Protein AF-A0A3D5K6F4-F1 (afdb_monomer_lite)

Radius of gyration: 16.29 Å; chains: 1; bounding box: 34×34×50 Å

pLDDT: mean 78.28, std 10.24, range [53.12, 92.5]

Secondary structure (DSSP, 8-state):
-PPP---------TT--HHHHHHHHHHHTSTT-EEEE-----GGG-----GGGHHHHTTTT----EEEEPPP-----

Foldseek 3Di:
DDDDDDDDDDDDDPVDCPVVVVVLVVQLVDAPDKDWAFDDFDLVQQDPDDDPCSVVRRQPPGDRDDIGHHDDPPPDD

Structure (mmCIF, N/CA/C/O backbone):
data_AF-A0A3D5K6F4-F1
#
_entry.id   AF-A0A3D5K6F4-F1
#
loop_
_atom_site.group_PDB
_atom_site.id
_atom_site.type_symbol
_atom_site.label_atom_id
_atom_site.label_alt_id
_atom_site.label_comp_id
_atom_site.label_asym_id
_atom_site.label_entity_id
_atom_site.label_seq_id
_atom_site.pdbx_PDB_ins_code
_atom_site.Cartn_x
_atom_site.Cartn_y
_atom_site.Cartn_z
_atom_site.occupancy
_atom_site.B_iso_or_equiv
_atom_site.auth_seq_id
_atom_site.auth_comp_id
_atom_site.auth_asym_id
_atom_site.auth_atom_id
_atom_site.pdbx_PDB_model_num
ATOM 1 N N . ASP A 1 1 ? -17.866 -21.100 7.964 1.00 56.19 1 ASP A N 1
ATOM 2 C CA . ASP A 1 1 ? -17.873 -19.743 7.394 1.00 56.19 1 ASP A CA 1
ATOM 3 C C . ASP A 1 1 ? -16.603 -19.498 6.608 1.00 56.19 1 ASP A C 1
ATOM 5 O O . ASP A 1 1 ? -15.521 -19.752 7.124 1.00 56.19 1 ASP A O 1
ATOM 9 N N . VAL A 1 2 ? -16.734 -19.112 5.340 1.00 65.06 2 VAL A N 1
ATOM 10 C CA . VAL A 1 2 ? -15.601 -18.670 4.516 1.00 65.06 2 VAL A CA 1
ATOM 11 C C . VAL A 1 2 ? -15.441 -17.179 4.784 1.00 65.06 2 VAL A C 1
ATOM 13 O O . VAL A 1 2 ? -16.403 -16.433 4.619 1.00 65.06 2 VAL A O 1
ATOM 16 N N . ALA A 1 3 ? -14.267 -16.752 5.244 1.00 66.88 3 ALA A N 1
ATOM 17 C CA . ALA A 1 3 ? -13.970 -15.330 5.359 1.00 66.88 3 ALA A CA 1
ATOM 18 C C . ALA A 1 3 ? -13.996 -14.707 3.954 1.00 66.88 3 ALA A C 1
ATOM 20 O O . ALA A 1 3 ? -13.305 -15.190 3.056 1.00 66.88 3 ALA A O 1
ATOM 21 N N . SER A 1 4 ? -14.819 -13.677 3.771 1.00 68.19 4 SER A N 1
ATOM 22 C CA . SER A 1 4 ? -14.842 -12.843 2.569 1.00 68.19 4 SER A CA 1
ATOM 23 C C . SER A 1 4 ? -14.105 -11.553 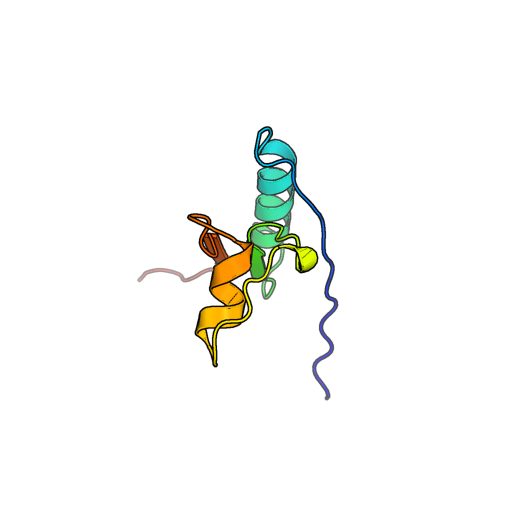2.888 1.00 68.19 4 SER A C 1
ATOM 25 O O . SER A 1 4 ? -14.344 -10.964 3.941 1.00 68.19 4 SER A O 1
ATOM 27 N N . PHE A 1 5 ? -13.215 -11.137 1.996 1.00 71.12 5 PHE A N 1
ATOM 28 C CA . PHE A 1 5 ? -12.508 -9.868 2.088 1.00 71.12 5 PHE A CA 1
ATOM 29 C C . PHE A 1 5 ? -12.837 -9.076 0.832 1.00 71.12 5 PHE A C 1
ATOM 31 O O . PHE A 1 5 ? -12.666 -9.593 -0.272 1.00 71.12 5 PHE A O 1
ATOM 38 N N . ASP A 1 6 ? -13.299 -7.846 1.009 1.00 79.50 6 ASP A N 1
ATOM 39 C CA . ASP A 1 6 ? -13.391 -6.895 -0.089 1.00 79.50 6 ASP A CA 1
ATOM 40 C C . ASP A 1 6 ? -12.012 -6.252 -0.271 1.00 79.50 6 ASP A C 1
ATOM 42 O O . ASP A 1 6 ? -11.319 -5.941 0.699 1.00 79.50 6 ASP A O 1
ATOM 46 N N . THR A 1 7 ? -11.559 -6.149 -1.518 1.00 84.12 7 THR A N 1
ATOM 47 C CA . THR A 1 7 ? -10.273 -5.540 -1.874 1.00 84.12 7 THR A CA 1
ATOM 48 C C . THR A 1 7 ? -10.534 -4.425 -2.864 1.00 84.12 7 THR A C 1
ATOM 50 O O . THR A 1 7 ? -11.175 -4.647 -3.890 1.00 84.12 7 THR A O 1
ATOM 53 N N . GLU A 1 8 ? -10.005 -3.248 -2.562 1.00 85.25 8 GLU A N 1
ATOM 54 C CA . GLU A 1 8 ? -10.016 -2.091 -3.446 1.00 85.25 8 GLU A CA 1
ATOM 55 C C . GLU A 1 8 ? -8.575 -1.656 -3.728 1.00 85.25 8 GLU A C 1
ATOM 57 O O . GLU A 1 8 ? -7.659 -1.914 -2.945 1.00 85.25 8 GLU A O 1
ATOM 62 N N . THR A 1 9 ? -8.350 -1.063 -4.896 1.00 87.62 9 THR A N 1
ATOM 63 C CA . THR A 1 9 ? -7.040 -0.566 -5.317 1.00 87.62 9 THR A CA 1
ATOM 64 C C . THR A 1 9 ? -7.218 0.819 -5.902 1.00 87.62 9 THR A C 1
ATOM 66 O O . THR A 1 9 ? -8.068 1.031 -6.765 1.00 87.62 9 THR A O 1
ATOM 69 N N . PH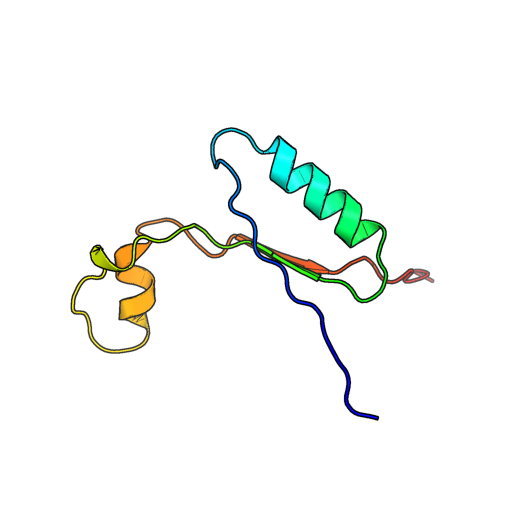E A 1 10 ? -6.386 1.745 -5.452 1.00 86.25 10 PHE A N 1
ATOM 70 C CA . PHE A 1 10 ? -6.382 3.138 -5.874 1.00 86.25 10 PHE A CA 1
ATOM 71 C C . PHE A 1 10 ? -4.942 3.561 -6.154 1.00 86.25 10 PHE A C 1
ATOM 73 O O . PHE A 1 10 ? -4.007 3.127 -5.479 1.00 86.25 10 PHE A O 1
ATOM 80 N N . LEU A 1 11 ? -4.775 4.391 -7.180 1.00 87.88 11 LEU A N 1
ATOM 81 C CA . LEU A 1 11 ? -3.498 5.006 -7.514 1.00 87.88 11 LEU A CA 1
ATOM 82 C C . LEU A 1 11 ? -3.431 6.363 -6.825 1.00 87.88 11 LEU A C 1
ATOM 84 O O . LEU A 1 11 ? -4.358 7.158 -6.956 1.00 87.88 11 LEU A O 1
ATOM 88 N N . VAL A 1 12 ? -2.331 6.616 -6.123 1.00 86.19 12 VAL A N 1
ATOM 89 C CA . VAL A 1 12 ? -2.070 7.903 -5.476 1.00 86.19 12 VAL A CA 1
ATOM 90 C C . VAL A 1 12 ? -0.937 8.610 -6.206 1.00 86.19 12 VAL A C 1
ATOM 92 O O . VAL A 1 12 ? 0.065 7.986 -6.567 1.00 86.19 12 VAL A O 1
ATOM 95 N N . ASP A 1 13 ? -1.081 9.917 -6.411 1.00 86.44 13 ASP A N 1
ATOM 96 C CA . ASP A 1 13 ? -0.004 10.739 -6.949 1.00 86.44 13 ASP A CA 1
ATOM 97 C C . ASP A 1 13 ? 1.166 10.796 -5.953 1.00 86.44 13 ASP A C 1
ATOM 99 O O . ASP A 1 13 ? 1.059 11.303 -4.842 1.00 86.44 13 ASP A O 1
ATOM 103 N N . SER A 1 14 ? 2.338 10.306 -6.361 1.00 80.44 14 SER A N 1
ATOM 104 C CA . SER A 1 14 ? 3.553 10.363 -5.534 1.00 80.44 14 SER A CA 1
ATOM 105 C C . SER A 1 14 ? 4.002 11.783 -5.147 1.00 80.44 14 SER A C 1
ATOM 107 O O . SER A 1 14 ? 4.824 11.938 -4.241 1.00 80.44 14 SER A O 1
ATOM 109 N N . THR A 1 15 ? 3.509 12.812 -5.838 1.00 86.06 15 THR A N 1
ATOM 110 C CA . THR A 1 15 ? 3.811 14.223 -5.573 1.00 86.06 15 THR A CA 1
ATOM 111 C C . THR A 1 15 ? 2.775 14.909 -4.684 1.00 86.06 15 THR A C 1
ATOM 113 O O . THR A 1 15 ? 3.072 15.980 -4.150 1.00 86.06 15 THR A O 1
ATOM 116 N N . ASP A 1 16 ? 1.620 14.274 -4.466 1.00 88.38 16 ASP A N 1
ATOM 117 C CA . ASP A 1 16 ? 0.553 14.750 -3.590 1.00 88.38 16 ASP A CA 1
ATOM 118 C C . ASP A 1 16 ? 0.074 13.625 -2.652 1.00 88.38 16 ASP A C 1
ATOM 120 O O . ASP A 1 16 ? -0.695 12.748 -3.048 1.00 88.38 16 ASP A O 1
ATOM 124 N N . PRO A 1 17 ? 0.520 13.618 -1.383 1.00 85.69 17 PRO A N 1
ATOM 125 C CA . PRO A 1 17 ? 0.195 12.546 -0.456 1.00 85.69 17 PRO A CA 1
ATOM 126 C C . PRO A 1 17 ? -1.222 12.638 0.126 1.00 85.69 17 PRO A C 1
ATOM 128 O O . PRO A 1 17 ? -1.559 11.779 0.941 1.00 85.69 17 PRO A O 1
ATOM 131 N N . THR A 1 18 ? -2.028 13.652 -0.214 1.00 92.50 18 THR A N 1
ATOM 132 C CA . THR A 1 18 ? -3.351 13.862 0.399 1.00 92.50 18 THR A CA 1
ATOM 133 C C . THR A 1 18 ? -4.246 12.629 0.277 1.00 92.50 18 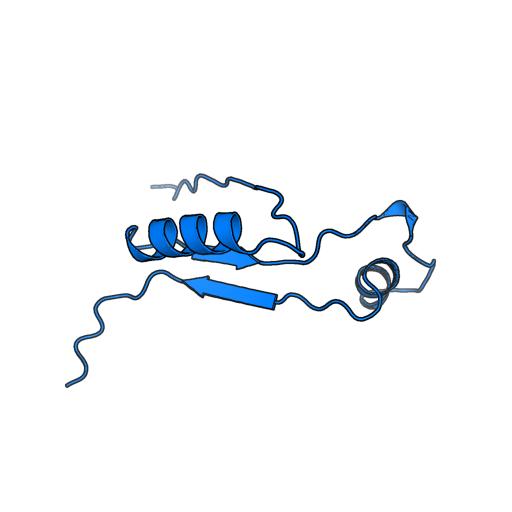THR A C 1
ATOM 135 O O . THR A 1 18 ? -4.731 12.146 1.297 1.00 92.50 18 THR A O 1
ATOM 138 N N . ASP A 1 19 ? -4.357 12.041 -0.915 1.00 89.19 19 ASP A N 1
ATOM 139 C CA . ASP A 1 19 ? -5.197 10.854 -1.122 1.00 89.19 19 ASP A CA 1
ATOM 140 C C . ASP A 1 19 ? -4.692 9.639 -0.319 1.00 89.19 19 ASP A C 1
ATOM 142 O O . ASP A 1 19 ? -5.482 8.847 0.194 1.00 89.19 19 ASP A O 1
ATOM 146 N N . LEU A 1 20 ? -3.369 9.496 -0.148 1.00 88.56 20 LEU A N 1
ATOM 147 C CA . LEU A 1 20 ? -2.801 8.428 0.683 1.00 88.56 20 LEU A CA 1
ATOM 148 C C . LEU A 1 20 ? -3.149 8.630 2.162 1.00 88.56 20 LEU A C 1
ATOM 150 O O . LEU A 1 20 ? -3.433 7.657 2.857 1.00 88.56 20 LEU A O 1
ATOM 154 N N . VAL A 1 21 ? -3.103 9.869 2.654 1.00 90.81 21 VAL A N 1
ATOM 155 C CA . VAL A 1 21 ? -3.456 10.190 4.044 1.00 90.81 21 VAL A CA 1
ATOM 156 C C . VAL A 1 21 ? -4.930 9.895 4.307 1.00 90.81 21 VAL A C 1
ATOM 158 O O . VAL A 1 21 ? -5.230 9.230 5.297 1.00 90.81 21 VAL A O 1
ATOM 161 N N . ASP A 1 22 ? -5.822 10.301 3.404 1.00 90.56 22 ASP A N 1
ATOM 162 C CA . ASP A 1 22 ? -7.264 10.080 3.548 1.00 90.56 22 ASP A CA 1
ATOM 163 C C . ASP A 1 22 ? -7.600 8.580 3.644 1.00 90.56 22 ASP A C 1
ATOM 165 O O . ASP A 1 22 ? -8.357 8.154 4.521 1.00 90.56 22 ASP A O 1
ATOM 169 N N . VAL A 1 23 ? -6.963 7.749 2.813 1.00 89.00 23 VAL A N 1
ATOM 170 C CA . VAL A 1 23 ? -7.123 6.288 2.873 1.00 89.00 23 VAL A CA 1
ATOM 171 C C . VAL A 1 23 ? -6.551 5.698 4.167 1.00 89.00 23 VAL A C 1
ATOM 173 O O . VAL A 1 23 ? -7.136 4.785 4.755 1.00 89.00 23 VAL A O 1
ATOM 176 N N . LEU A 1 24 ? -5.396 6.183 4.634 1.00 88.81 24 LEU A N 1
ATOM 177 C CA . LEU A 1 24 ? -4.811 5.712 5.893 1.00 88.81 24 LEU A CA 1
ATOM 178 C C . LEU A 1 24 ? -5.715 6.033 7.091 1.00 88.81 24 LEU A C 1
ATOM 180 O O . LEU A 1 24 ? -5.846 5.191 7.985 1.00 88.81 24 LEU A O 1
ATOM 184 N N . ASP A 1 25 ? -6.361 7.199 7.092 1.00 90.44 25 ASP A N 1
ATOM 185 C CA . ASP A 1 25 ? -7.337 7.591 8.112 1.00 90.44 25 ASP A CA 1
ATOM 186 C C . ASP A 1 25 ? -8.585 6.689 8.080 1.00 90.44 25 ASP A C 1
ATOM 188 O O . ASP A 1 25 ? -9.062 6.252 9.134 1.00 90.44 25 ASP A O 1
ATOM 192 N N . GLU A 1 26 ? -9.073 6.318 6.892 1.00 88.56 26 GLU A N 1
ATOM 193 C CA . GLU A 1 26 ? -10.176 5.359 6.741 1.00 88.56 26 GLU A CA 1
ATOM 194 C C . GLU A 1 26 ? -9.819 3.969 7.295 1.00 88.56 26 GLU A C 1
ATOM 196 O O . GLU A 1 26 ? -10.582 3.378 8.074 1.00 88.56 26 GLU A O 1
ATOM 201 N N . VAL A 1 27 ? -8.633 3.453 6.948 1.00 88.31 27 VAL A N 1
ATOM 202 C CA . VAL A 1 27 ? -8.138 2.162 7.451 1.00 88.31 27 VAL A CA 1
ATOM 203 C C . VAL A 1 27 ? -7.979 2.207 8.967 1.00 88.31 27 VAL A C 1
ATOM 205 O O . VAL A 1 27 ? -8.385 1.267 9.652 1.00 88.31 27 VAL A O 1
ATOM 208 N N . ALA A 1 28 ? -7.442 3.296 9.522 1.00 87.81 28 ALA A N 1
ATOM 209 C CA . ALA A 1 28 ? -7.297 3.464 10.966 1.00 87.81 28 ALA A CA 1
ATOM 210 C C . ALA A 1 28 ? -8.649 3.426 11.706 1.00 87.81 28 ALA A C 1
ATOM 212 O O . ALA A 1 28 ? -8.714 2.928 12.834 1.00 87.81 28 ALA A O 1
ATOM 213 N N . GLY A 1 29 ? -9.723 3.901 11.067 1.00 87.56 29 GLY A N 1
ATOM 214 C CA . GLY A 1 29 ? -11.093 3.867 11.585 1.00 87.56 29 GLY A CA 1
ATOM 215 C C . GLY A 1 29 ? -11.815 2.520 11.454 1.00 87.56 29 GLY A C 1
ATOM 216 O O . GLY A 1 29 ? -12.891 2.361 12.034 1.00 87.56 29 GLY A O 1
ATOM 217 N N . SER A 1 30 ? -11.234 1.546 10.744 1.00 86.00 30 SER A N 1
ATOM 218 C CA . SER A 1 30 ? -11.908 0.306 10.334 1.00 86.00 30 SER A CA 1
ATOM 219 C C . SER A 1 30 ? -11.216 -0.946 10.903 1.00 86.00 30 SER A C 1
ATOM 221 O O . SER A 1 30 ? -10.335 -1.521 10.257 1.00 86.00 30 SER A O 1
ATOM 223 N N . PRO A 1 31 ? -11.596 -1.427 12.107 1.00 85.81 31 PRO A N 1
ATOM 224 C CA . PRO A 1 31 ? -10.947 -2.565 12.757 1.00 85.81 31 PRO A CA 1
ATOM 225 C C . PRO A 1 31 ? -10.897 -3.821 11.882 1.00 85.81 31 PRO A C 1
ATOM 227 O O . PRO A 1 31 ? -11.907 -4.246 11.328 1.00 85.81 31 PRO A O 1
ATOM 230 N N . GLY A 1 32 ? -9.723 -4.450 11.807 1.00 84.38 32 GLY A N 1
ATOM 231 C CA . GLY A 1 32 ? -9.499 -5.631 10.964 1.00 84.38 32 GLY A CA 1
ATOM 232 C C . GLY A 1 32 ? -9.132 -5.311 9.512 1.00 84.38 32 GLY A C 1
ATOM 233 O O . GLY A 1 32 ? -8.812 -6.235 8.767 1.00 84.38 32 GLY A O 1
ATOM 234 N N . SER A 1 33 ? -9.113 -4.031 9.137 1.00 88.38 33 SER A N 1
ATOM 235 C CA . SER A 1 33 ? -8.657 -3.572 7.824 1.00 88.38 33 SER A CA 1
ATOM 236 C C . SER A 1 33 ? -7.147 -3.363 7.798 1.00 88.38 33 SER A C 1
ATOM 238 O O . SER A 1 33 ? -6.493 -3.127 8.822 1.00 88.38 33 SER A O 1
ATOM 240 N N . TRP A 1 34 ? -6.585 -3.454 6.603 1.00 89.56 34 TRP A N 1
ATOM 241 C CA . TRP A 1 34 ? -5.179 -3.207 6.335 1.00 89.56 34 TRP A CA 1
ATOM 242 C C . TRP A 1 34 ? -5.023 -2.691 4.909 1.00 89.56 34 TRP A C 1
ATOM 244 O O . TRP A 1 34 ? -5.891 -2.899 4.065 1.00 89.56 34 TRP A O 1
ATOM 254 N N . ILE A 1 35 ? -3.897 -2.040 4.651 1.00 90.12 35 ILE A N 1
ATOM 255 C CA . ILE A 1 35 ? -3.518 -1.557 3.329 1.00 90.12 35 ILE A CA 1
ATOM 256 C C . ILE A 1 35 ? -2.053 -1.885 3.057 1.00 90.12 35 ILE A C 1
ATOM 258 O O . ILE A 1 35 ? -1.194 -1.748 3.933 1.00 90.12 35 ILE A O 1
ATOM 262 N N . ASN A 1 36 ? -1.772 -2.311 1.828 1.00 89.44 36 ASN A N 1
ATOM 263 C CA . ASN A 1 36 ? -0.420 -2.358 1.284 1.00 89.44 36 ASN A CA 1
ATOM 264 C C . ASN A 1 36 ? -0.194 -1.126 0.414 1.00 89.44 36 ASN A C 1
ATOM 266 O O . ASN A 1 36 ? -1.011 -0.826 -0.451 1.00 89.44 36 ASN A O 1
ATOM 270 N N . VAL A 1 37 ? 0.930 -0.447 0.630 1.00 87.81 37 VAL A N 1
ATOM 271 C CA . VAL A 1 37 ? 1.365 0.673 -0.207 1.00 87.81 37 VAL A CA 1
ATOM 272 C C . VAL A 1 37 ? 2.583 0.227 -0.999 1.00 87.81 37 VAL A C 1
ATOM 274 O O . VAL A 1 37 ? 3.654 -0.039 -0.440 1.00 87.81 37 VAL A O 1
ATOM 277 N N . GLU A 1 38 ? 2.421 0.155 -2.312 1.00 86.25 38 GLU A N 1
ATOM 278 C CA . GLU A 1 38 ? 3.467 -0.215 -3.254 1.00 86.25 38 GLU A CA 1
ATOM 279 C C . GLU A 1 38 ? 3.612 0.847 -4.346 1.00 86.25 38 GLU A C 1
ATOM 281 O O . GLU A 1 38 ? 2.642 1.531 -4.670 1.00 86.25 38 GLU A O 1
ATOM 286 N N . PRO A 1 39 ? 4.833 1.054 -4.871 1.00 82.12 39 PRO A N 1
ATOM 287 C CA . PRO A 1 39 ? 5.012 1.925 -6.021 1.00 82.12 39 PRO A CA 1
ATOM 288 C C . PRO A 1 39 ? 4.221 1.388 -7.214 1.00 82.12 39 PRO A C 1
ATOM 290 O O . PRO A 1 39 ? 4.183 0.176 -7.426 1.00 82.12 39 PRO A O 1
ATOM 293 N N . ASP A 1 40 ? 3.652 2.291 -8.009 1.00 82.94 40 ASP A N 1
ATOM 294 C CA . ASP A 1 40 ? 3.133 1.933 -9.324 1.00 82.94 40 ASP A CA 1
ATOM 295 C C . ASP A 1 40 ? 4.311 1.643 -10.260 1.00 82.94 40 ASP A C 1
ATOM 297 O O . ASP A 1 40 ? 5.240 2.446 -10.394 1.00 82.94 40 ASP A O 1
ATOM 301 N N . VAL A 1 41 ? 4.308 0.454 -10.854 1.00 78.88 41 VAL A N 1
ATOM 302 C CA . VAL A 1 41 ? 5.423 -0.064 -11.644 1.00 78.88 41 VAL A CA 1
ATOM 303 C C . VAL A 1 41 ? 4.921 -0.370 -13.040 1.00 78.88 41 VAL A C 1
ATOM 305 O O . VAL A 1 41 ? 4.065 -1.231 -13.230 1.00 78.88 41 VAL A O 1
ATOM 308 N N . ASP A 1 42 ? 5.513 0.285 -14.037 1.00 80.06 42 ASP A N 1
ATOM 309 C CA . ASP A 1 42 ? 5.272 -0.070 -15.429 1.00 80.06 42 ASP A CA 1
ATOM 310 C C . ASP A 1 42 ? 5.986 -1.387 -15.757 1.00 80.06 42 ASP A C 1
ATOM 312 O O . ASP A 1 42 ? 7.198 -1.450 -15.978 1.00 80.06 42 ASP A O 1
ATOM 316 N N . ASP A 1 43 ? 5.202 -2.458 -15.804 1.00 76.94 43 ASP A N 1
ATOM 317 C CA . ASP A 1 43 ? 5.657 -3.809 -16.112 1.00 76.94 43 ASP A CA 1
ATOM 318 C C . ASP A 1 43 ? 6.366 -3.932 -17.468 1.00 76.94 43 ASP A C 1
ATOM 320 O O . ASP A 1 43 ? 7.179 -4.846 -17.643 1.00 76.94 43 ASP A O 1
ATOM 324 N N . SER A 1 44 ? 6.110 -3.020 -18.412 1.00 81.56 44 SER A N 1
ATOM 325 C CA . SER A 1 44 ? 6.803 -2.989 -19.704 1.00 81.56 44 SER A CA 1
ATOM 326 C C . SER A 1 44 ? 8.279 -2.595 -19.581 1.00 81.56 44 SER A C 1
ATOM 328 O O . SER A 1 44 ? 9.078 -2.915 -20.463 1.00 81.56 44 SER A O 1
ATOM 330 N N . LEU A 1 45 ? 8.666 -1.972 -18.463 1.00 77.19 45 LEU A N 1
ATOM 331 C CA . LEU A 1 45 ? 10.047 -1.616 -18.146 1.00 77.19 45 LEU A CA 1
ATOM 332 C C . LEU A 1 45 ? 10.829 -2.765 -17.493 1.00 77.19 45 LEU A C 1
ATOM 334 O O . LEU A 1 45 ? 12.008 -2.590 -17.171 1.00 77.19 45 LEU A O 1
ATOM 338 N N . ARG A 1 46 ? 10.220 -3.944 -17.279 1.00 77.06 46 ARG A N 1
ATOM 339 C CA . ARG A 1 46 ? 10.934 -5.087 -16.688 1.00 77.06 46 ARG A CA 1
ATOM 340 C C . ARG A 1 46 ? 12.081 -5.509 -17.596 1.00 77.06 46 ARG A C 1
ATOM 342 O O . ARG A 1 46 ? 11.885 -5.908 -18.741 1.00 77.06 46 ARG A O 1
ATOM 349 N N . ALA A 1 47 ? 13.291 -5.489 -17.046 1.00 75.81 47 ALA A N 1
ATOM 350 C CA . ALA A 1 47 ? 14.427 -6.140 -17.674 1.00 75.81 47 ALA A CA 1
ATOM 351 C C . ALA A 1 47 ? 14.274 -7.662 -17.581 1.00 75.81 47 ALA A C 1
ATOM 353 O O . ALA A 1 47 ? 13.801 -8.185 -16.566 1.00 75.81 47 ALA A O 1
ATOM 354 N N . ASP A 1 48 ? 14.743 -8.357 -18.615 1.00 74.38 48 ASP A N 1
ATOM 355 C CA . ASP A 1 48 ? 14.742 -9.816 -18.697 1.00 74.38 48 ASP A CA 1
ATOM 356 C C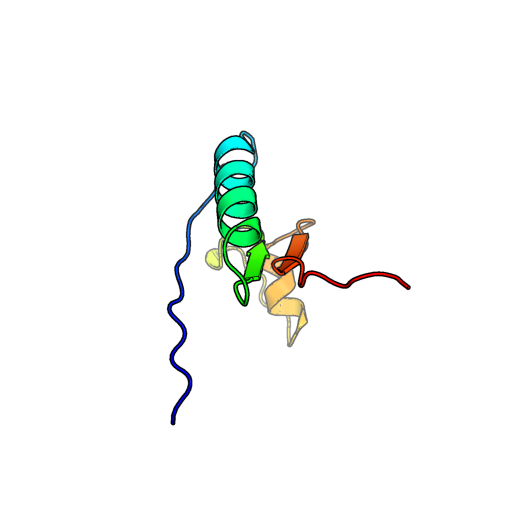 . ASP A 1 48 ? 15.872 -10.387 -17.817 1.00 74.38 48 ASP A C 1
ATOM 358 O O . ASP A 1 48 ? 16.967 -10.722 -18.274 1.00 74.38 48 ASP A O 1
ATOM 362 N N . VAL A 1 49 ? 15.641 -10.387 -16.500 1.00 71.56 49 VAL A N 1
ATOM 363 C CA . VAL A 1 49 ? 16.544 -10.958 -15.492 1.00 71.56 49 VAL A CA 1
ATOM 364 C C . VAL A 1 49 ? 15.919 -12.213 -14.872 1.00 71.56 49 VAL A C 1
ATOM 366 O O . VAL A 1 49 ? 14.723 -12.225 -14.590 1.00 71.56 49 VAL A O 1
ATOM 369 N N . PRO A 1 50 ? 16.686 -13.287 -14.617 1.00 66.38 50 PRO A N 1
ATOM 370 C CA . PRO A 1 50 ? 16.120 -14.519 -14.074 1.00 66.38 50 PRO A CA 1
ATOM 371 C C . PRO A 1 50 ? 15.610 -14.385 -12.627 1.00 66.38 50 PRO A C 1
ATOM 373 O O . PRO A 1 50 ? 16.287 -13.835 -11.756 1.00 66.38 50 PRO A O 1
ATOM 376 N N . GLY A 1 51 ? 14.469 -15.017 -12.339 1.00 70.88 51 GLY A N 1
ATOM 377 C CA . GLY A 1 51 ? 14.001 -15.303 -10.977 1.00 70.88 51 GLY A CA 1
ATOM 378 C C . GLY A 1 51 ? 13.395 -14.112 -10.225 1.00 70.88 51 GLY A C 1
ATOM 379 O O . GLY A 1 51 ? 12.861 -13.18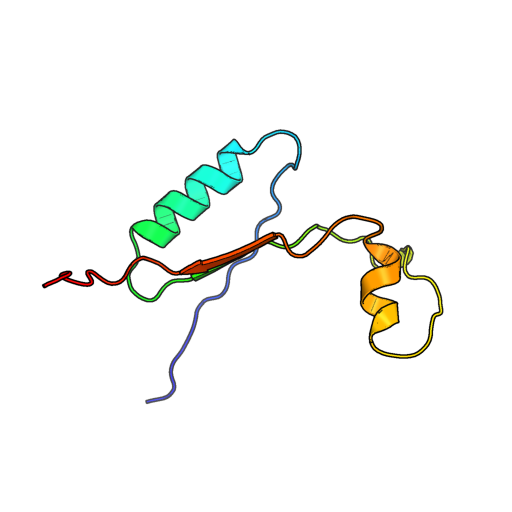3 -10.823 1.00 70.88 51 GLY A O 1
ATOM 380 N N . LEU A 1 52 ? 13.467 -14.153 -8.887 1.00 69.00 52 LEU A N 1
ATOM 381 C CA . LEU A 1 52 ? 12.836 -13.188 -7.965 1.00 69.00 52 LEU A CA 1
ATOM 382 C C . LEU A 1 52 ? 13.199 -11.719 -8.263 1.00 69.00 52 LEU A C 1
ATOM 384 O O . LEU A 1 52 ? 12.425 -10.819 -7.956 1.00 69.00 52 LEU A O 1
ATOM 388 N N . PHE A 1 53 ? 14.350 -11.473 -8.894 1.00 70.19 53 PHE A N 1
ATOM 389 C CA . PHE A 1 53 ? 14.840 -10.134 -9.219 1.00 70.19 53 PHE A CA 1
ATOM 390 C C . PHE A 1 53 ? 14.155 -9.484 -10.432 1.00 70.19 53 PHE A C 1
ATOM 392 O O . PHE A 1 53 ? 14.219 -8.264 -10.561 1.00 70.19 53 PHE A O 1
ATOM 399 N N . ALA A 1 54 ? 13.442 -10.250 -11.270 1.00 71.50 54 ALA A N 1
ATOM 400 C CA . ALA A 1 54 ? 12.657 -9.718 -12.395 1.00 71.50 54 ALA A CA 1
ATOM 401 C C . ALA A 1 54 ? 11.588 -8.725 -11.945 1.00 71.50 54 ALA A C 1
ATOM 403 O O . ALA A 1 54 ? 11.316 -7.735 -12.613 1.00 71.50 54 ALA A O 1
ATOM 404 N N . TRP A 1 55 ? 11.014 -8.956 -10.769 1.00 64.69 55 TRP A N 1
ATOM 405 C CA . TRP A 1 55 ? 10.030 -8.050 -10.196 1.00 64.69 55 TRP A CA 1
ATOM 406 C C . TRP A 1 55 ? 10.650 -6.720 -9.727 1.00 64.69 55 TRP A C 1
ATOM 408 O O . TRP A 1 55 ? 9.994 -5.684 -9.745 1.00 64.69 55 TRP A O 1
ATOM 418 N N . PHE A 1 56 ? 11.941 -6.716 -9.373 1.00 71.00 56 PHE A N 1
ATOM 419 C CA . PHE A 1 56 ? 12.659 -5.513 -8.940 1.00 71.00 56 PHE A CA 1
ATOM 420 C C . PHE A 1 56 ? 13.177 -4.664 -10.107 1.00 71.00 56 PHE A C 1
ATOM 422 O O . PHE A 1 56 ? 13.521 -3.503 -9.900 1.00 71.00 56 PHE A O 1
ATOM 429 N N . SER A 1 57 ? 13.249 -5.215 -11.321 1.00 73.38 57 SER A N 1
ATOM 430 C CA . SER A 1 57 ? 13.895 -4.533 -12.445 1.00 73.38 57 SER A CA 1
ATOM 431 C C . SER A 1 57 ? 13.075 -3.361 -12.995 1.00 73.38 57 SER A C 1
ATOM 433 O O . SER A 1 57 ? 13.663 -2.338 -13.330 1.00 73.38 57 SER A O 1
ATOM 435 N N . ALA A 1 58 ? 11.742 -3.461 -13.020 1.00 72.88 58 ALA A N 1
ATOM 436 C CA . ALA A 1 58 ? 10.876 -2.383 -13.516 1.00 72.88 58 ALA A CA 1
ATOM 437 C C . ALA A 1 58 ? 10.709 -1.205 -12.540 1.00 72.88 58 ALA A C 1
ATOM 439 O O . ALA A 1 58 ? 10.476 -0.080 -12.962 1.00 72.88 58 ALA A O 1
ATOM 440 N N . ARG A 1 59 ? 10.857 -1.441 -11.233 1.00 72.75 59 ARG A N 1
ATOM 441 C CA . ARG A 1 59 ? 10.621 -0.437 -10.173 1.00 72.75 59 ARG A CA 1
ATOM 442 C C . ARG A 1 59 ? 11.812 0.474 -9.868 1.00 72.75 59 ARG A C 1
ATOM 444 O O . ARG A 1 59 ? 11.699 1.409 -9.075 1.00 72.75 59 ARG A O 1
ATOM 451 N N . GLY A 1 60 ? 12.986 0.196 -10.436 1.00 70.75 60 GLY A N 1
ATOM 452 C CA . GLY A 1 60 ? 14.203 0.956 -10.139 1.00 70.75 60 GLY A CA 1
ATOM 453 C C . GLY A 1 60 ? 14.516 1.015 -8.634 1.00 70.75 60 GLY A C 1
ATOM 454 O O . GLY A 1 60 ? 14.520 -0.006 -7.946 1.00 70.75 60 GLY A O 1
ATOM 455 N N . SER A 1 61 ? 14.789 2.216 -8.107 1.00 69.12 61 SER A N 1
ATOM 456 C CA . SER A 1 61 ? 15.089 2.440 -6.681 1.00 69.12 61 SER A CA 1
ATOM 457 C C . SER A 1 61 ? 13.857 2.490 -5.772 1.00 69.12 61 SER A C 1
ATOM 459 O O . SER A 1 61 ? 14.013 2.644 -4.561 1.00 69.12 61 SER A O 1
ATOM 461 N N . GLN A 1 62 ? 12.644 2.398 -6.317 1.00 69.62 62 GLN A N 1
ATOM 462 C CA . GLN A 1 62 ? 11.423 2.401 -5.516 1.00 69.62 62 GLN A CA 1
ATOM 463 C C . GLN A 1 62 ? 11.305 1.062 -4.777 1.00 69.62 62 GLN A C 1
ATOM 465 O O . GLN A 1 62 ? 11.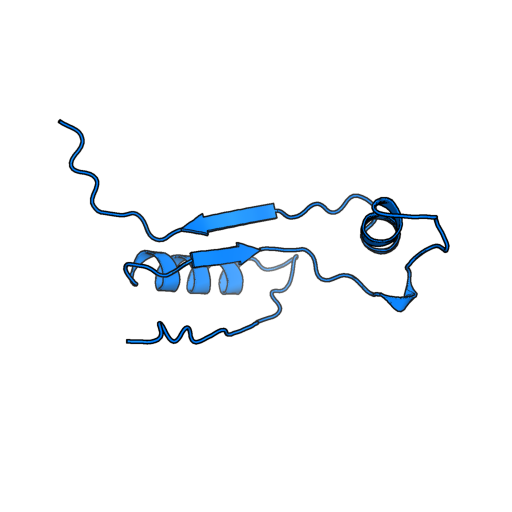720 0.026 -5.291 1.00 69.62 62 GLN A O 1
ATOM 470 N N . VAL A 1 63 ? 10.804 1.055 -3.543 1.00 64.12 63 VAL A N 1
ATOM 471 C CA . VAL A 1 63 ? 10.665 -0.143 -2.693 1.00 64.12 63 VAL A CA 1
ATOM 472 C C . VAL A 1 63 ? 9.248 -0.157 -2.124 1.00 64.12 63 VAL A C 1
ATOM 474 O O . VAL A 1 63 ? 8.757 0.931 -1.832 1.00 64.12 63 VAL A O 1
ATOM 477 N N . PRO A 1 64 ? 8.586 -1.329 -1.968 1.00 66.44 64 PRO A N 1
ATOM 478 C CA . PRO A 1 64 ? 7.339 -1.445 -1.220 1.00 66.44 64 PRO A CA 1
ATOM 479 C C . PRO A 1 64 ? 7.449 -0.650 0.066 1.00 66.44 64 PRO A C 1
ATOM 481 O O . PRO A 1 64 ? 8.399 -0.838 0.831 1.00 66.44 64 PRO A O 1
ATOM 484 N N . VAL A 1 65 ? 6.531 0.293 0.229 1.00 70.50 65 VAL A N 1
ATOM 485 C CA . VAL A 1 65 ? 6.698 1.359 1.207 1.00 70.50 65 VAL A CA 1
ATOM 486 C C . VAL A 1 65 ? 6.396 0.801 2.588 1.00 70.50 65 VAL A C 1
ATOM 488 O O . VAL A 1 65 ? 7.223 0.934 3.489 1.00 70.50 65 VAL A O 1
ATOM 491 N N . ALA A 1 66 ? 5.243 0.139 2.741 1.00 77.25 66 ALA A N 1
ATOM 492 C CA . ALA A 1 66 ? 4.818 -0.472 3.996 1.00 77.25 66 ALA A CA 1
ATOM 493 C C . ALA A 1 66 ? 3.503 -1.259 3.850 1.00 77.25 66 ALA A C 1
ATOM 495 O O . ALA A 1 66 ? 2.724 -1.052 2.919 1.00 77.25 66 ALA A O 1
ATOM 496 N N . THR A 1 67 ? 3.238 -2.104 4.847 1.00 87.25 67 THR A N 1
ATOM 497 C CA . THR A 1 67 ? 1.894 -2.588 5.183 1.00 87.25 67 THR A CA 1
ATOM 498 C C . THR A 1 67 ? 1.424 -1.845 6.429 1.00 87.25 67 THR A C 1
ATOM 500 O O . THR A 1 67 ? 2.105 -1.885 7.458 1.00 87.25 67 THR A O 1
ATOM 503 N N . PHE A 1 68 ? 0.259 -1.205 6.358 1.00 85.88 68 PHE A N 1
ATOM 504 C CA . PHE A 1 68 ? -0.387 -0.570 7.504 1.00 85.88 68 PHE A CA 1
ATOM 505 C C . PHE A 1 68 ? -1.589 -1.399 7.930 1.00 85.88 68 PHE A C 1
ATOM 507 O O . PHE A 1 68 ? -2.381 -1.847 7.105 1.00 85.88 68 PHE A O 1
ATOM 514 N N . VAL A 1 69 ? -1.719 -1.610 9.233 1.00 86.44 69 VAL A N 1
ATOM 515 C CA . VAL A 1 69 ? -2.817 -2.374 9.823 1.00 86.44 69 VAL A CA 1
ATOM 516 C C . VAL A 1 69 ? -3.530 -1.456 10.795 1.00 86.44 69 VAL A C 1
ATOM 518 O O . VAL A 1 69 ? -2.867 -0.797 11.602 1.00 86.44 69 VAL A O 1
ATOM 521 N N . ALA A 1 70 ? -4.862 -1.431 10.732 1.00 83.31 70 ALA A N 1
ATOM 522 C CA . ALA A 1 70 ? -5.672 -0.703 11.694 1.00 83.31 70 ALA A CA 1
ATOM 523 C C . ALA A 1 70 ? -5.252 -1.110 13.111 1.00 83.31 70 ALA A C 1
ATOM 525 O O . ALA A 1 70 ? -5.216 -2.301 13.446 1.00 83.31 70 ALA A O 1
ATOM 526 N N . GLY A 1 71 ? -4.889 -0.131 13.940 1.00 73.56 71 GLY A N 1
ATOM 527 C CA . GLY A 1 71 ? -4.464 -0.403 15.304 1.00 73.56 71 GLY A CA 1
ATOM 528 C C . GLY A 1 71 ? -5.547 -1.190 16.037 1.00 73.56 71 GLY A C 1
ATOM 529 O O . GLY A 1 71 ? -6.657 -0.707 16.234 1.00 73.56 71 GLY A O 1
ATOM 530 N N . SER A 1 72 ? -5.241 -2.408 16.485 1.00 63.66 72 SER A N 1
ATOM 531 C CA . SER A 1 72 ? -6.068 -3.040 17.510 1.00 63.66 72 SER A CA 1
ATOM 532 C C . SER A 1 72 ? -5.898 -2.211 18.778 1.00 63.66 72 SER A C 1
ATOM 534 O O . SER A 1 72 ? -4.750 -1.895 19.098 1.00 63.66 72 SER A O 1
ATOM 536 N N . GLY A 1 73 ? -6.977 -1.884 19.495 1.00 63.97 73 GLY A N 1
ATOM 537 C CA . GLY A 1 73 ? -6.931 -1.253 20.818 1.00 63.97 73 GLY A CA 1
ATOM 538 C C . GLY A 1 73 ? -6.166 -2.124 21.815 1.00 63.97 73 GLY A C 1
ATOM 539 O O . GLY A 1 73 ? -6.744 -2.803 22.658 1.00 63.97 73 GLY A O 1
ATOM 540 N N . ARG A 1 74 ? -4.844 -2.170 21.676 1.00 55.81 74 ARG A N 1
ATOM 541 C CA . ARG A 1 74 ? -3.935 -2.868 22.558 1.00 55.81 74 ARG A CA 1
ATOM 542 C C . ARG A 1 74 ? -3.858 -1.956 23.765 1.00 55.81 74 ARG A C 1
ATOM 544 O O . ARG A 1 74 ? -3.091 -1.000 23.772 1.00 55.81 74 ARG A O 1
ATOM 551 N N . ASN A 1 75 ? -4.714 -2.219 24.749 1.00 59.19 75 ASN A N 1
ATOM 552 C CA . ASN A 1 75 ? -4.496 -1.715 26.095 1.00 59.19 75 ASN A CA 1
ATOM 553 C C . ASN A 1 75 ? -3.094 -2.175 26.496 1.00 59.19 75 ASN A C 1
ATOM 555 O O . ASN A 1 75 ? -2.859 -3.363 26.724 1.00 59.19 75 ASN A O 1
ATOM 559 N N . VAL A 1 76 ? -2.148 -1.243 26.459 1.00 53.12 76 VAL A N 1
ATOM 560 C CA . VAL A 1 76 ? -0.819 -1.442 27.021 1.00 53.12 76 VAL A CA 1
ATOM 561 C C . VAL A 1 76 ? -1.031 -1.498 28.539 1.00 53.12 76 VAL A C 1
ATOM 563 O O . VAL A 1 76 ? -1.724 -0.615 29.051 1.00 53.12 76 VAL A O 1
ATOM 566 N N . PRO A 1 77 ? -0.565 -2.553 29.232 1.00 55.16 77 PRO A N 1
ATOM 567 C CA . PRO A 1 77 ? -0.727 -2.668 30.680 1.00 55.16 77 PRO A CA 1
ATOM 568 C C . PRO A 1 77 ? -0.043 -1.528 31.439 1.00 55.16 77 PRO A C 1
ATOM 570 O O . PRO A 1 77 ? 0.968 -0.992 30.926 1.00 55.16 77 PRO A O 1
#

Sequence (77 aa):
DVASFDTETFLVDSTDPTDLVDVLDEVAGSPGSWINVEPDVDDSLRADVPGLFAWFSARGSQVPVATFVAGSGRNVP